Protein AF-A0A2S8PM53-F1 (afdb_monomer)

Foldseek 3Di:
DDDDDPPPPDDDPDDDDDDDDDDDPVVVVVCLVVLNDQKDKDFDPCQVVQLVCLLPPDHHAGEIEMEGRCQHPVVVSVSVSVVVVVVLVVVQVVSLVVVVVVNVPDPDDQDPNSVVCSVGRYHYHYHYPPHPDDPDPVVCDPCVVVPPPVVVVVVVVVVPPPPPDD

Mean predicted aligned error: 13.51 Å

Radius of gyration: 24.27 Å; Cα contacts (8 Å, |Δi|>4): 168; chains: 1; bounding box: 66×35×66 Å

Secondary structure (DSSP, 8-state):
-----------SSS--------SSHHHHHHHHHTT--SEEEE--TTHHHHHHHTTSSS----EEEEEEETTS-HHHHHHHHHHHHHHHHHHHHHHHHHHHHHHTTS-SPPPHHHHHHHHS-SEEEEEEESPPPTT--SS---GGGG--GGGHHHHHHSTTSTTS--

pLDDT: mean 78.89, std 18.72, range [36.69, 96.94]

Sequence (166 aa):
MIKQQTSSTASADGPAIEWVHVNTEKEAMSGLDEQKYYAALVVPADFSQNQGTLLTEKPVQPQLRIYVNQGMSSSASTMAGQVLNQIVDTMNVKIRADLLAAAGKQSGKVTVQQASVLAAPIAKDVKNVHETGTHTANGNAPVSLFQPIWMGSILAGLCSISSSAS

Structure (mmCIF, N/CA/C/O backbone):
data_AF-A0A2S8PM53-F1
#
_entry.id   AF-A0A2S8PM53-F1
#
loop_
_atom_site.group_PDB
_atom_site.id
_atom_site.type_symbol
_atom_site.label_atom_id
_atom_site.label_alt_id
_atom_site.label_comp_id
_atom_site.label_asym_id
_atom_site.label_entity_id
_atom_site.label_seq_id
_atom_site.pdbx_PDB_ins_code
_atom_site.Cartn_x
_atom_site.Cartn_y
_atom_site.Cartn_z
_atom_site.occupancy
_atom_site.B_iso_or_equiv
_atom_site.auth_seq_id
_atom_site.auth_comp_id
_atom_site.auth_asym_id
_atom_site.auth_atom_id
_atom_site.pdbx_PDB_model_num
ATOM 1 N N . MET A 1 1 ? -19.934 16.497 -17.471 1.00 36.91 1 MET A N 1
ATOM 2 C CA . MET A 1 1 ? -18.845 15.636 -17.981 1.00 36.91 1 MET A CA 1
ATOM 3 C C . MET A 1 1 ? -17.544 16.146 -17.379 1.00 36.91 1 MET A C 1
ATOM 5 O O . MET A 1 1 ? -17.054 17.178 -17.815 1.00 36.91 1 MET A O 1
ATOM 9 N N . ILE A 1 2 ? -17.067 15.531 -16.295 1.00 36.69 2 ILE A N 1
ATOM 10 C CA . ILE A 1 2 ? -15.892 16.012 -15.554 1.00 36.69 2 ILE A CA 1
ATOM 11 C C . ILE A 1 2 ? -14.668 15.284 -16.109 1.00 36.69 2 ILE A C 1
ATOM 13 O O . ILE A 1 2 ? -14.561 14.069 -15.981 1.00 36.69 2 ILE A O 1
ATOM 17 N N . LYS A 1 3 ? -13.771 16.032 -16.759 1.00 37.31 3 LYS A N 1
ATOM 18 C CA . LYS A 1 3 ? -12.423 15.570 -17.103 1.00 37.31 3 LYS A CA 1
ATOM 19 C C . LYS A 1 3 ? -11.670 15.353 -15.789 1.00 37.31 3 LYS A C 1
ATOM 21 O O . LYS A 1 3 ? -11.438 16.319 -15.067 1.00 37.31 3 LYS A O 1
ATOM 26 N N . GLN A 1 4 ? -11.334 14.107 -15.460 1.00 40.38 4 GLN A N 1
ATOM 27 C CA . GLN A 1 4 ? -10.465 13.815 -14.324 1.00 40.38 4 GLN A CA 1
ATOM 28 C C . GLN A 1 4 ? -9.078 14.396 -14.606 1.00 40.38 4 GLN A C 1
ATOM 30 O O . GLN A 1 4 ? -8.417 14.037 -15.578 1.00 40.38 4 GLN A O 1
ATOM 35 N N . GLN A 1 5 ? -8.683 15.346 -13.764 1.00 39.00 5 GLN A N 1
ATOM 36 C CA . GLN A 1 5 ? -7.341 15.899 -13.716 1.00 39.00 5 GLN A CA 1
ATOM 37 C C . GLN A 1 5 ? -6.383 14.790 -13.283 1.00 39.00 5 GLN A C 1
ATOM 39 O O . GLN A 1 5 ? -6.467 14.288 -12.166 1.00 39.00 5 GLN A O 1
ATOM 44 N N . THR A 1 6 ? -5.463 14.428 -14.171 1.00 40.16 6 THR A N 1
ATOM 45 C CA . THR A 1 6 ? -4.216 13.749 -13.828 1.00 40.16 6 THR A CA 1
ATOM 46 C C . THR A 1 6 ? -3.496 14.592 -12.779 1.00 40.16 6 THR A C 1
ATOM 48 O O . THR A 1 6 ? -2.973 15.665 -13.086 1.00 40.16 6 THR A O 1
ATOM 51 N N . SER A 1 7 ? -3.523 14.146 -11.526 1.00 40.41 7 SER A N 1
ATOM 52 C CA . SER A 1 7 ? -2.808 14.764 -10.413 1.00 40.41 7 SER A CA 1
ATOM 53 C C . SER A 1 7 ? -1.301 14.610 -10.621 1.00 40.41 7 SER A C 1
ATOM 55 O O . SER A 1 7 ? -0.672 13.675 -10.134 1.00 40.41 7 SER A O 1
ATOM 57 N N . SER A 1 8 ? -0.733 15.550 -11.374 1.00 48.00 8 SER A N 1
ATOM 58 C CA . SER A 1 8 ? 0.687 15.874 -11.366 1.00 48.00 8 SER A CA 1
ATOM 59 C C . SER A 1 8 ? 1.037 16.463 -10.000 1.00 48.00 8 SER A C 1
ATOM 61 O O . SER A 1 8 ? 0.886 17.662 -9.773 1.00 48.00 8 SER A O 1
ATOM 63 N N . THR A 1 9 ? 1.545 15.631 -9.100 1.00 42.28 9 THR A N 1
ATOM 64 C CA . THR A 1 9 ? 2.374 16.093 -7.983 1.00 42.28 9 THR A CA 1
ATOM 65 C C . THR A 1 9 ? 3.646 15.269 -7.948 1.00 42.28 9 THR A C 1
ATOM 67 O O . THR A 1 9 ? 3.754 14.297 -7.210 1.00 42.28 9 THR A O 1
ATOM 70 N N . ALA A 1 10 ? 4.613 15.677 -8.761 1.00 47.03 10 ALA A N 1
ATOM 71 C CA . ALA A 1 10 ? 6.024 15.445 -8.497 1.00 47.03 10 ALA A CA 1
ATOM 72 C C . ALA A 1 10 ? 6.809 16.603 -9.119 1.00 47.03 10 ALA A C 1
ATOM 74 O O . ALA A 1 10 ? 7.080 16.577 -10.314 1.00 47.03 10 ALA A O 1
ATOM 75 N N . SER A 1 11 ? 7.110 17.642 -8.332 1.00 41.00 11 SER A N 1
ATOM 76 C CA . SER A 1 11 ? 8.300 18.491 -8.510 1.00 41.00 11 SER A CA 1
ATOM 77 C C . SER A 1 11 ? 8.439 19.497 -7.366 1.00 41.00 11 SER A C 1
ATOM 79 O O . SER A 1 11 ? 7.764 20.521 -7.338 1.00 41.00 11 SER A O 1
ATOM 81 N N . ALA A 1 12 ? 9.353 19.186 -6.451 1.00 43.09 12 ALA A N 1
ATOM 82 C CA . ALA A 1 12 ? 10.349 20.112 -5.916 1.00 43.09 12 ALA A CA 1
ATOM 83 C C . ALA A 1 12 ? 11.527 19.220 -5.469 1.00 43.09 12 ALA A C 1
ATOM 85 O O . ALA A 1 12 ? 11.440 18.574 -4.431 1.00 43.09 12 ALA A O 1
ATOM 86 N N . ASP A 1 13 ? 12.539 19.072 -6.332 1.00 50.28 13 ASP A N 1
ATOM 87 C CA . ASP A 1 13 ? 13.768 18.264 -6.141 1.00 50.28 13 ASP A CA 1
ATOM 88 C C . ASP A 1 13 ? 13.651 16.721 -6.125 1.00 50.28 13 ASP A C 1
ATOM 90 O O . ASP A 1 13 ? 14.502 16.027 -5.571 1.00 50.28 13 ASP A O 1
ATOM 94 N N . GLY A 1 14 ? 12.637 16.152 -6.786 1.00 54.44 14 GLY A N 1
ATOM 95 C CA . GLY A 1 14 ? 12.515 14.702 -7.000 1.00 54.44 14 GLY A CA 1
ATOM 96 C C . GLY A 1 14 ? 12.721 14.289 -8.466 1.00 54.44 14 GLY A C 1
ATOM 97 O O . GLY A 1 14 ? 12.464 15.094 -9.363 1.00 54.44 14 GLY A O 1
ATOM 98 N N . PRO A 1 15 ? 13.148 13.043 -8.741 1.00 63.16 15 PRO A N 1
ATOM 99 C CA . PRO A 1 15 ? 13.198 12.504 -10.099 1.00 63.16 15 PRO A CA 1
ATOM 100 C C . PRO A 1 15 ? 11.803 12.557 -10.739 1.00 63.16 15 PRO A C 1
ATOM 102 O O . PRO A 1 15 ? 10.798 12.346 -10.061 1.00 63.16 15 PRO A O 1
ATOM 105 N N . ALA A 1 16 ? 11.728 12.862 -12.037 1.00 78.69 16 ALA A N 1
ATOM 106 C CA . ALA A 1 16 ? 10.460 12.913 -12.759 1.00 78.69 16 ALA A CA 1
ATOM 107 C C . ALA A 1 16 ? 9.842 11.504 -12.829 1.00 78.69 16 ALA A C 1
ATOM 109 O O . ALA A 1 16 ? 10.444 10.591 -13.393 1.00 78.69 16 ALA A O 1
ATOM 110 N N . ILE A 1 17 ? 8.656 11.327 -12.239 1.00 85.62 17 ILE A N 1
ATOM 111 C CA . ILE A 1 17 ? 7.924 10.052 -12.227 1.00 85.62 17 ILE A CA 1
ATOM 112 C C .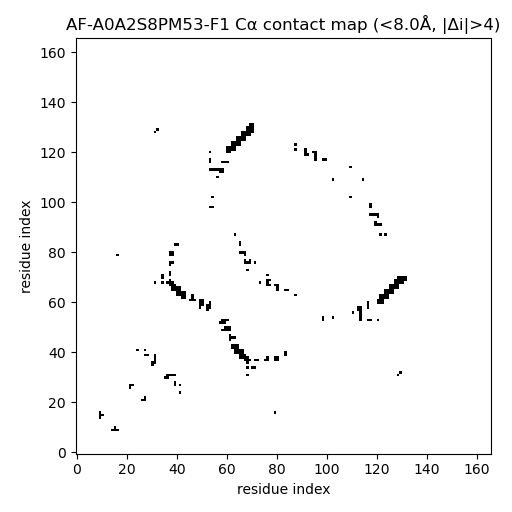 ILE A 1 17 ? 6.742 10.159 -13.178 1.00 85.62 17 ILE A C 1
ATOM 114 O O . ILE A 1 17 ? 5.864 11.006 -12.996 1.00 85.62 17 ILE A O 1
ATOM 118 N N . GLU A 1 18 ? 6.707 9.272 -14.165 1.00 91.31 18 GLU A N 1
ATOM 119 C CA . GLU A 1 18 ? 5.554 9.096 -15.039 1.00 91.31 18 GLU A CA 1
ATOM 120 C C . GLU A 1 18 ? 4.569 8.106 -14.408 1.00 91.31 18 GLU A C 1
ATOM 122 O O . GLU A 1 18 ? 4.925 6.977 -14.069 1.00 91.31 18 GLU A O 1
ATOM 127 N N . TRP A 1 19 ? 3.320 8.540 -14.238 1.00 93.00 19 TRP A N 1
ATOM 128 C CA . TRP A 1 19 ? 2.253 7.724 -13.668 1.00 93.00 19 TRP A CA 1
ATOM 129 C C . TRP A 1 19 ? 1.360 7.176 -14.772 1.00 93.00 19 TRP A C 1
ATOM 131 O O . TRP A 1 19 ? 0.749 7.941 -15.516 1.00 93.00 19 TRP A O 1
ATOM 141 N N . VAL A 1 20 ? 1.226 5.853 -14.822 1.00 93.31 20 VAL A N 1
ATOM 142 C CA . VAL A 1 20 ? 0.321 5.168 -15.747 1.00 93.31 20 VAL A CA 1
ATOM 143 C C . VAL A 1 20 ? -0.806 4.531 -14.950 1.00 93.31 20 VAL A C 1
ATOM 145 O O . VAL A 1 20 ? -0.570 3.756 -14.024 1.00 93.31 20 VAL A O 1
ATOM 148 N N . HIS A 1 21 ? -2.044 4.877 -15.298 1.00 93.94 21 HIS A N 1
ATOM 149 C CA . HIS A 1 21 ? -3.216 4.242 -14.714 1.00 93.94 21 HIS A CA 1
ATOM 150 C C . HIS A 1 21 ? -3.559 2.967 -15.485 1.00 93.94 21 HIS A C 1
ATOM 152 O O . HIS A 1 21 ? -3.663 2.990 -16.709 1.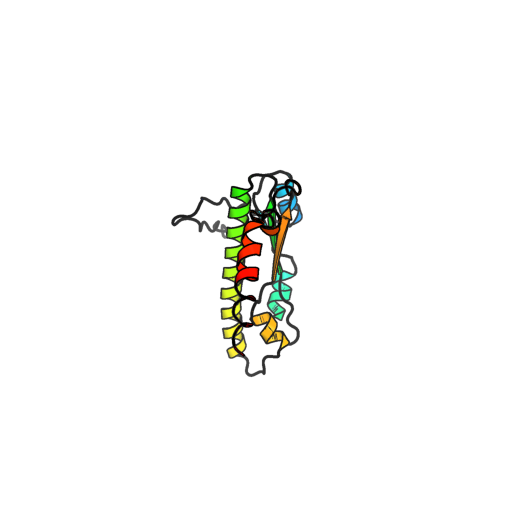00 93.94 21 HIS A O 1
ATOM 158 N N . VAL A 1 22 ? -3.763 1.880 -14.749 1.00 92.75 22 VAL A N 1
ATOM 159 C CA . VAL A 1 22 ? -4.168 0.568 -15.263 1.00 92.75 22 VAL A CA 1
ATOM 160 C C . VAL A 1 22 ? -5.370 0.081 -14.466 1.00 92.75 22 VAL A C 1
ATOM 162 O O . VAL A 1 22 ? -5.490 0.369 -13.274 1.00 92.75 22 VAL A O 1
ATOM 165 N N . ASN A 1 23 ? -6.279 -0.643 -15.117 1.00 90.81 23 ASN A N 1
ATOM 166 C CA . ASN A 1 23 ? -7.589 -0.937 -14.528 1.00 90.81 23 ASN A CA 1
ATOM 167 C C . ASN A 1 23 ? -7.576 -2.181 -13.638 1.00 90.81 23 ASN A C 1
ATOM 169 O O . ASN A 1 23 ? -8.465 -2.363 -12.807 1.00 90.81 23 ASN A O 1
ATOM 173 N N . THR A 1 24 ? -6.607 -3.078 -13.838 1.00 93.00 24 THR A N 1
ATOM 174 C CA . THR A 1 24 ? -6.573 -4.376 -13.158 1.00 93.00 24 THR A CA 1
ATOM 175 C C . THR A 1 24 ? -5.173 -4.732 -12.687 1.00 93.00 24 THR A C 1
ATOM 177 O O . THR A 1 24 ? -4.179 -4.368 -13.314 1.00 93.00 24 THR A O 1
ATOM 180 N N . GLU A 1 25 ? -5.095 -5.524 -11.615 1.00 92.94 25 GLU A N 1
ATOM 181 C CA . GLU A 1 25 ? -3.830 -6.110 -11.156 1.00 92.94 25 GLU A CA 1
ATOM 182 C C . GLU A 1 25 ? -3.165 -6.925 -12.272 1.00 92.94 25 GLU A C 1
ATOM 184 O O . GLU A 1 25 ? -1.965 -6.819 -12.473 1.00 92.94 25 GLU A O 1
ATOM 189 N N . LYS A 1 26 ? -3.943 -7.664 -13.073 1.00 93.94 26 LYS A N 1
ATOM 190 C CA . LYS A 1 26 ? -3.413 -8.445 -14.198 1.00 93.94 26 LYS A CA 1
ATOM 191 C C . LYS A 1 26 ? -2.722 -7.571 -15.251 1.00 93.94 26 LYS A C 1
ATOM 193 O O . LYS A 1 26 ? -1.665 -7.944 -15.744 1.00 93.94 26 LYS A O 1
ATOM 198 N N . GLU A 1 27 ? -3.313 -6.432 -15.597 1.00 93.81 27 GLU A N 1
ATOM 199 C CA . GLU A 1 27 ? -2.728 -5.476 -16.544 1.00 93.81 27 GLU A CA 1
ATOM 200 C C . GLU A 1 27 ? -1.457 -4.834 -15.972 1.00 93.81 27 GLU A C 1
ATOM 202 O O . GLU A 1 27 ? -0.450 -4.740 -16.671 1.00 93.81 27 GLU A O 1
ATOM 207 N N . ALA A 1 28 ? -1.472 -4.479 -14.682 1.00 94.56 28 ALA A N 1
ATOM 208 C CA . ALA A 1 28 ? -0.288 -3.992 -13.981 1.00 94.56 28 ALA A CA 1
ATOM 209 C C . ALA A 1 28 ? 0.855 -5.019 -14.026 1.00 94.56 28 ALA A C 1
ATOM 211 O O . ALA A 1 28 ? 1.978 -4.669 -14.379 1.00 94.56 28 ALA A O 1
ATOM 212 N N . MET A 1 29 ? 0.553 -6.288 -13.727 1.00 94.44 29 MET A N 1
ATOM 213 C CA . MET A 1 29 ? 1.518 -7.388 -13.772 1.00 94.44 29 MET A CA 1
ATOM 214 C C . MET A 1 29 ? 2.062 -7.607 -15.184 1.00 94.44 29 MET A C 1
ATOM 216 O O . MET A 1 29 ? 3.272 -7.622 -15.353 1.00 94.44 29 MET A O 1
ATOM 220 N N . SER A 1 30 ? 1.200 -7.645 -16.205 1.00 94.00 30 SER A N 1
ATOM 221 C CA . SER A 1 30 ? 1.634 -7.760 -17.606 1.00 94.00 30 SER A CA 1
ATOM 222 C C . SER A 1 30 ? 2.582 -6.627 -18.005 1.00 94.00 30 SER A C 1
ATOM 224 O O . SER A 1 30 ? 3.562 -6.854 -18.703 1.00 94.00 30 SER A O 1
ATOM 226 N N . GLY A 1 31 ? 2.333 -5.397 -17.546 1.00 93.38 31 GLY A N 1
ATOM 227 C CA . GLY A 1 31 ? 3.237 -4.276 -17.803 1.00 93.38 31 GLY A CA 1
ATOM 228 C C . GLY A 1 31 ? 4.569 -4.363 -17.050 1.00 93.38 31 GLY A C 1
ATOM 229 O O . GLY A 1 31 ? 5.580 -3.873 -17.552 1.00 93.38 31 GLY A O 1
ATOM 230 N N . LEU A 1 32 ? 4.611 -5.002 -15.877 1.00 93.25 32 LEU A N 1
ATOM 231 C CA . LEU A 1 32 ? 5.869 -5.326 -15.194 1.00 93.25 32 LEU A CA 1
ATOM 232 C C . LEU A 1 32 ? 6.626 -6.430 -15.954 1.00 93.25 32 LEU A C 1
ATOM 234 O O . LEU A 1 32 ? 7.828 -6.293 -16.178 1.00 93.25 32 LEU A O 1
ATOM 238 N N . ASP A 1 33 ? 5.929 -7.476 -16.399 1.00 93.00 33 ASP A N 1
ATOM 239 C CA . ASP A 1 33 ? 6.493 -8.586 -17.183 1.00 93.00 33 ASP A CA 1
ATOM 240 C C . ASP A 1 33 ? 7.083 -8.091 -18.517 1.00 93.00 33 ASP A C 1
ATOM 242 O O . ASP A 1 33 ? 8.179 -8.478 -18.913 1.00 93.00 33 ASP A O 1
ATOM 246 N N . GLU A 1 34 ? 6.392 -7.163 -19.182 1.00 93.19 34 GLU A N 1
ATOM 247 C CA . GLU A 1 34 ? 6.817 -6.534 -20.438 1.00 93.19 34 GLU A CA 1
ATOM 248 C C . GLU A 1 34 ? 7.826 -5.389 -20.245 1.00 93.19 34 GLU A C 1
ATOM 250 O O . GLU A 1 34 ? 8.124 -4.670 -21.200 1.00 93.19 34 GLU A O 1
ATOM 255 N N . GLN A 1 35 ? 8.341 -5.186 -19.025 1.00 91.31 35 GLN A N 1
ATOM 256 C CA . GLN A 1 35 ? 9.315 -4.135 -18.710 1.00 91.31 35 GLN A CA 1
ATOM 257 C C . GLN A 1 35 ? 8.839 -2.721 -19.107 1.00 91.31 35 GLN A C 1
ATOM 259 O O . GLN A 1 35 ? 9.624 -1.870 -19.523 1.00 91.31 35 GLN A O 1
ATOM 264 N N . LYS A 1 36 ? 7.537 -2.451 -18.978 1.00 92.38 36 LYS A N 1
ATOM 265 C CA . LYS A 1 36 ? 6.944 -1.121 -19.190 1.00 92.38 36 LYS A CA 1
ATOM 266 C C . LYS A 1 36 ? 6.946 -0.283 -17.916 1.00 92.38 36 LYS A C 1
ATOM 268 O O . LYS A 1 36 ? 6.992 0.942 -17.996 1.00 92.38 36 LYS A O 1
ATOM 273 N N . TYR A 1 37 ? 6.893 -0.930 -16.750 1.00 94.06 37 TYR A N 1
ATOM 274 C CA . TYR A 1 37 ? 6.783 -0.267 -15.451 1.00 94.06 37 TYR A CA 1
ATOM 275 C C . TYR A 1 37 ? 7.901 -0.693 -14.498 1.00 94.06 37 TYR A C 1
ATOM 277 O O . TYR A 1 37 ? 8.217 -1.877 -14.369 1.00 94.06 37 TYR A O 1
ATOM 285 N N . TYR A 1 38 ? 8.453 0.280 -13.772 1.00 94.50 38 TYR A N 1
ATOM 286 C CA . TYR A 1 38 ? 9.453 0.045 -12.725 1.00 94.50 38 TYR A CA 1
ATOM 287 C C . TYR A 1 38 ? 8.840 -0.473 -11.420 1.00 94.50 38 TYR A C 1
ATOM 289 O O . TYR A 1 38 ? 9.473 -1.227 -10.680 1.00 94.50 38 TYR A O 1
ATOM 297 N N . ALA A 1 39 ? 7.610 -0.060 -11.124 1.00 95.38 39 ALA A N 1
ATOM 298 C CA . ALA A 1 39 ? 6.848 -0.530 -9.982 1.00 95.38 39 ALA A CA 1
ATOM 299 C C . ALA A 1 39 ? 5.345 -0.326 -10.220 1.00 95.38 39 ALA A C 1
ATOM 301 O O . ALA A 1 39 ? 4.952 0.506 -11.038 1.00 95.38 39 ALA A O 1
ATOM 302 N N . ALA A 1 40 ? 4.511 -1.056 -9.486 1.00 96.88 40 ALA A N 1
ATOM 303 C CA . ALA A 1 40 ? 3.062 -0.904 -9.507 1.00 96.88 40 ALA A CA 1
ATOM 304 C C . ALA A 1 40 ? 2.504 -0.876 -8.082 1.00 96.88 40 ALA A C 1
ATOM 306 O O . ALA A 1 40 ? 2.901 -1.678 -7.238 1.00 96.88 40 ALA A O 1
ATOM 307 N N . LEU A 1 41 ? 1.555 0.025 -7.828 1.00 96.94 41 LEU A N 1
ATOM 308 C CA . LEU A 1 41 ? 0.739 0.029 -6.616 1.00 96.94 41 LEU A CA 1
ATOM 309 C C . LEU A 1 41 ? -0.649 -0.494 -6.973 1.00 96.94 41 LEU A C 1
ATOM 311 O O . LEU A 1 41 ? -1.346 0.095 -7.796 1.00 96.94 41 LEU A O 1
ATOM 315 N N . VAL A 1 42 ? -1.049 -1.589 -6.339 1.00 96.44 42 VAL A N 1
ATOM 316 C CA . VAL A 1 42 ? -2.342 -2.233 -6.556 1.00 96.44 42 VAL A CA 1
ATOM 317 C C . VAL A 1 42 ? -3.213 -2.037 -5.326 1.00 96.44 42 VAL A C 1
ATOM 319 O O . VAL A 1 42 ? -2.803 -2.323 -4.197 1.00 96.44 42 VAL A O 1
ATOM 322 N N . VAL A 1 43 ? -4.435 -1.569 -5.576 1.00 95.06 43 VAL A N 1
ATOM 323 C CA . VAL A 1 43 ? -5.511 -1.464 -4.590 1.00 95.06 43 VAL A CA 1
ATOM 324 C C . VAL A 1 43 ? -6.441 -2.668 -4.784 1.00 95.06 43 VAL A C 1
ATOM 326 O O . VAL A 1 43 ? -7.137 -2.729 -5.800 1.00 95.06 43 VAL A O 1
ATOM 329 N N . PRO A 1 44 ? -6.450 -3.646 -3.863 1.00 94.50 44 PRO A N 1
ATOM 330 C CA . PRO A 1 44 ? -7.350 -4.793 -3.929 1.00 94.50 44 PRO A CA 1
ATOM 331 C C . PRO A 1 44 ? -8.829 -4.385 -3.894 1.00 94.50 44 PRO A C 1
ATOM 333 O O . PRO A 1 44 ? -9.195 -3.375 -3.292 1.00 94.50 44 PRO A O 1
ATOM 336 N N . ALA A 1 45 ? -9.699 -5.193 -4.503 1.00 93.56 45 ALA A N 1
ATOM 337 C CA . ALA A 1 45 ? -11.133 -4.897 -4.597 1.00 93.56 45 ALA A CA 1
ATOM 338 C C . ALA A 1 45 ? -11.840 -4.818 -3.228 1.00 93.56 45 ALA A C 1
ATOM 340 O O . ALA A 1 45 ? -12.830 -4.105 -3.078 1.00 93.56 45 ALA A O 1
ATOM 341 N N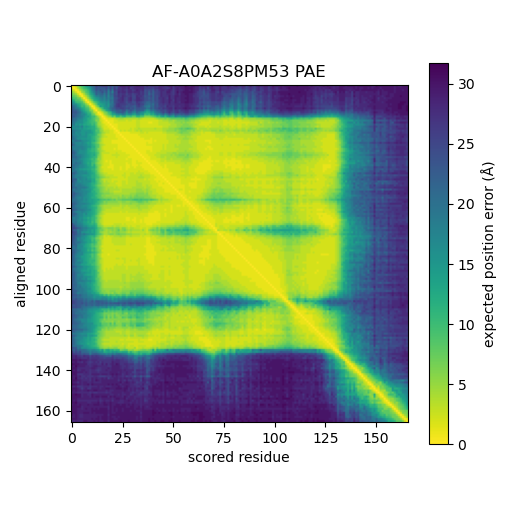 . ASP A 1 46 ? -11.322 -5.523 -2.223 1.00 94.12 46 ASP A N 1
ATOM 342 C CA . ASP A 1 46 ? -11.828 -5.539 -0.851 1.00 94.12 46 ASP A CA 1
ATOM 343 C C . ASP A 1 46 ? -11.295 -4.379 0.008 1.00 94.12 46 ASP A C 1
ATOM 345 O O . ASP A 1 46 ? -11.733 -4.209 1.145 1.00 94.12 46 ASP A O 1
ATOM 349 N N . PHE A 1 47 ? -10.399 -3.533 -0.520 1.00 94.69 47 PHE A N 1
ATOM 350 C CA . PHE A 1 47 ? -9.776 -2.439 0.231 1.00 94.69 47 PHE A CA 1
ATOM 351 C C . PHE A 1 47 ? -10.810 -1.516 0.890 1.00 94.69 47 PHE A C 1
ATOM 353 O O . PHE A 1 47 ? -10.755 -1.283 2.097 1.00 94.69 47 PHE A O 1
ATOM 360 N N . SER A 1 48 ? -11.784 -1.017 0.121 1.00 93.19 48 SER A N 1
ATOM 361 C CA . SER A 1 48 ? -12.816 -0.108 0.639 1.00 93.19 48 SER A CA 1
ATOM 362 C C . SER A 1 48 ? -13.762 -0.797 1.620 1.00 93.19 48 SER A C 1
ATOM 364 O O . SER A 1 48 ? -14.182 -0.184 2.601 1.00 93.19 48 SER A O 1
ATOM 366 N N . GLN A 1 49 ? -14.072 -2.075 1.385 1.00 94.75 49 GLN A N 1
ATOM 367 C CA . GLN A 1 49 ? -14.885 -2.864 2.304 1.00 94.75 49 GLN A CA 1
ATOM 368 C C . GLN A 1 49 ? -14.174 -3.001 3.654 1.00 94.75 49 GLN A C 1
ATOM 370 O O . GLN A 1 49 ? -14.757 -2.666 4.683 1.00 94.75 49 GLN A O 1
ATOM 375 N N . ASN A 1 50 ? -12.904 -3.410 3.648 1.00 94.75 50 ASN A N 1
ATOM 376 C CA . ASN A 1 50 ? -12.094 -3.575 4.854 1.00 94.75 50 ASN A CA 1
ATOM 377 C C . ASN A 1 50 ? -11.890 -2.234 5.572 1.00 94.75 50 ASN A C 1
ATOM 379 O O . ASN A 1 50 ? -12.087 -2.154 6.783 1.00 94.75 50 ASN A O 1
ATOM 383 N N . GLN A 1 51 ? -11.624 -1.148 4.837 1.00 92.38 51 GLN A N 1
ATOM 384 C CA . GLN A 1 51 ? -11.527 0.201 5.403 1.00 92.38 51 GLN A CA 1
ATOM 385 C C . GLN A 1 51 ? -12.802 0.611 6.163 1.00 92.38 51 GLN A C 1
ATOM 387 O O . GLN A 1 51 ? -12.716 1.187 7.247 1.00 92.38 51 GLN A O 1
ATOM 392 N N . GLY A 1 52 ? -13.984 0.276 5.638 1.00 91.00 52 GLY A N 1
ATOM 393 C CA . GLY A 1 52 ? -15.263 0.548 6.300 1.00 91.00 52 GLY A CA 1
ATOM 394 C C . GLY A 1 52 ? -15.451 -0.195 7.628 1.00 91.00 52 GLY A C 1
ATOM 395 O O . GLY A 1 52 ? -16.219 0.249 8.479 1.00 91.00 52 GLY A O 1
ATOM 396 N N . THR A 1 53 ? -14.725 -1.296 7.847 1.00 91.50 53 THR A N 1
ATOM 397 C CA . THR A 1 53 ? -14.809 -2.077 9.091 1.00 91.50 53 THR A CA 1
ATOM 398 C C . THR A 1 53 ? -13.940 -1.530 10.224 1.00 91.50 53 THR A C 1
ATOM 400 O O . THR A 1 53 ? -14.121 -1.942 11.369 1.00 91.50 53 THR A O 1
ATOM 403 N N . LEU A 1 54 ? -13.025 -0.591 9.952 1.00 90.12 54 LEU A N 1
ATOM 404 C CA . LEU A 1 54 ? -11.975 -0.170 10.893 1.00 90.12 54 LEU A CA 1
ATOM 405 C C . LEU A 1 54 ? -12.492 0.413 12.219 1.00 90.12 54 LEU A C 1
ATOM 407 O O . LEU A 1 54 ? -11.811 0.311 13.236 1.00 90.12 54 LEU A O 1
ATOM 411 N N . LEU A 1 55 ? -13.696 0.992 12.223 1.00 87.38 55 LEU A N 1
ATOM 412 C CA . LEU A 1 55 ? -14.349 1.544 13.421 1.00 87.38 55 LEU A CA 1
ATOM 413 C C . LEU A 1 55 ? -15.448 0.631 13.994 1.00 87.38 55 LEU A C 1
ATOM 415 O O . LEU A 1 55 ? -16.139 1.001 14.943 1.00 87.38 55 LEU A O 1
ATOM 419 N N . THR A 1 56 ? -15.623 -0.563 13.426 1.00 87.31 56 THR A N 1
ATOM 420 C CA . THR A 1 56 ? -16.589 -1.570 13.890 1.00 87.31 56 THR A CA 1
ATOM 421 C C . THR A 1 56 ? -15.953 -2.500 14.921 1.00 87.31 56 THR A C 1
ATOM 423 O O . THR A 1 56 ? -14.735 -2.510 15.083 1.00 87.31 56 THR A O 1
ATOM 426 N N . GLU A 1 57 ? -16.758 -3.310 15.613 1.00 84.00 57 GLU A N 1
ATOM 427 C CA . GLU A 1 57 ? -16.272 -4.267 16.623 1.00 84.00 57 GLU A CA 1
ATOM 428 C C . GLU A 1 57 ? -15.287 -5.310 16.069 1.00 84.00 57 GLU A C 1
ATOM 430 O O . GLU A 1 57 ? -14.486 -5.863 16.821 1.00 84.00 57 GLU A O 1
ATOM 435 N N . LYS A 1 58 ? -15.338 -5.584 14.759 1.00 87.81 58 LYS A N 1
ATOM 436 C CA . LYS A 1 58 ? -14.491 -6.567 14.072 1.00 87.81 58 LYS A CA 1
ATOM 437 C C . LYS A 1 58 ? -13.723 -5.885 12.936 1.00 87.81 58 LYS A C 1
ATOM 439 O O . LYS A 1 58 ? -14.099 -6.040 11.775 1.00 87.81 58 LYS A O 1
ATOM 444 N N . PRO A 1 59 ? -12.675 -5.109 13.255 1.00 90.25 59 PRO A N 1
ATOM 445 C CA . PRO A 1 59 ? -11.901 -4.407 12.246 1.00 90.25 59 PRO A CA 1
ATOM 446 C C . PRO A 1 59 ? -11.093 -5.392 11.397 1.00 90.25 59 PRO A C 1
ATOM 448 O O . PRO A 1 59 ? -10.413 -6.274 11.921 1.00 90.25 59 PRO A O 1
ATOM 451 N N . VAL A 1 60 ? -11.138 -5.202 10.082 1.00 92.75 60 VAL A N 1
ATOM 452 C CA . VAL A 1 60 ? -10.296 -5.885 9.099 1.00 92.75 60 VAL A CA 1
ATOM 453 C C . VAL A 1 60 ? -9.336 -4.858 8.516 1.00 92.75 60 VAL A C 1
ATOM 455 O O . VAL A 1 60 ? -9.756 -3.831 7.990 1.00 92.75 60 VAL A O 1
ATOM 458 N N . GLN A 1 61 ? -8.037 -5.125 8.624 1.00 92.69 61 GLN A N 1
ATOM 459 C CA . GLN A 1 61 ? -6.999 -4.232 8.119 1.00 92.69 61 GLN A CA 1
ATOM 460 C C . GLN A 1 61 ? -6.955 -4.297 6.577 1.00 92.69 61 GLN A C 1
ATOM 462 O O . GLN A 1 61 ? -6.635 -5.358 6.037 1.00 92.69 61 GLN A O 1
ATOM 467 N N . PRO A 1 62 ? -7.269 -3.214 5.838 1.00 94.88 62 PRO A N 1
ATOM 468 C CA . PRO A 1 62 ? -7.094 -3.176 4.389 1.00 94.88 62 PRO A CA 1
ATOM 469 C C . PRO A 1 62 ? -5.616 -3.314 3.997 1.00 94.88 62 PRO A C 1
ATOM 471 O O . PRO A 1 62 ? -4.729 -2.853 4.715 1.00 94.88 62 PRO A O 1
ATOM 474 N N . GLN A 1 63 ? -5.350 -3.909 2.833 1.00 94.12 63 GLN A N 1
ATOM 475 C CA . GLN A 1 63 ? -3.998 -4.147 2.325 1.00 94.12 63 GLN A CA 1
ATOM 476 C C . GLN A 1 63 ? -3.766 -3.407 1.008 1.00 94.12 63 GLN A C 1
ATOM 478 O O . GLN A 1 63 ? -4.631 -3.402 0.140 1.00 94.12 63 GLN A O 1
ATOM 483 N N . LEU A 1 64 ? -2.577 -2.835 0.835 1.00 95.12 64 LEU A N 1
ATOM 484 C CA . LEU A 1 64 ? -2.063 -2.370 -0.452 1.00 95.12 64 LEU A CA 1
ATOM 485 C C . LEU A 1 64 ? -0.886 -3.238 -0.879 1.00 95.12 64 LEU A C 1
ATOM 487 O O . LEU A 1 64 ? -0.076 -3.640 -0.039 1.00 95.12 64 LEU A O 1
ATOM 491 N N . ARG A 1 65 ? -0.780 -3.503 -2.183 1.00 95.69 65 ARG A N 1
ATOM 492 C CA . ARG A 1 65 ? 0.330 -4.278 -2.746 1.00 95.69 65 ARG A CA 1
ATOM 493 C C . ARG A 1 65 ? 1.227 -3.382 -3.579 1.00 95.69 65 ARG A C 1
ATOM 495 O O . ARG A 1 65 ? 0.740 -2.640 -4.427 1.00 95.69 65 ARG A O 1
ATOM 502 N N . ILE A 1 66 ? 2.526 -3.462 -3.339 1.00 95.94 66 ILE A N 1
ATOM 503 C CA . ILE A 1 66 ? 3.558 -2.785 -4.115 1.00 95.94 66 ILE A CA 1
ATOM 504 C C . ILE A 1 66 ? 4.371 -3.861 -4.818 1.00 95.94 66 ILE A C 1
ATOM 506 O O . ILE A 1 66 ? 4.984 -4.697 -4.162 1.00 95.94 66 ILE A O 1
ATOM 510 N N . TYR A 1 67 ? 4.408 -3.817 -6.140 1.00 95.44 67 TYR A N 1
ATOM 511 C CA . TYR A 1 67 ? 5.259 -4.675 -6.951 1.00 95.44 67 TYR A CA 1
ATOM 512 C C . TYR A 1 67 ? 6.439 -3.865 -7.476 1.00 95.44 67 TYR A C 1
ATOM 514 O O . TYR A 1 67 ? 6.232 -2.771 -7.993 1.00 95.44 67 TYR A O 1
ATOM 522 N N . VAL A 1 68 ? 7.663 -4.377 -7.350 1.00 94.81 68 VAL A N 1
ATOM 523 C CA . VAL A 1 68 ? 8.890 -3.699 -7.801 1.00 94.81 68 VAL A CA 1
ATOM 524 C C . VAL A 1 68 ? 9.612 -4.562 -8.828 1.00 94.81 68 VAL A C 1
ATOM 526 O O . VAL A 1 68 ? 9.966 -5.701 -8.531 1.00 94.81 68 VAL A O 1
ATOM 529 N N . ASN A 1 69 ? 9.846 -4.020 -10.023 1.00 93.62 69 ASN A N 1
ATOM 530 C CA . ASN A 1 69 ? 10.414 -4.757 -11.147 1.00 93.62 69 ASN A CA 1
ATOM 531 C C . ASN A 1 69 ? 11.944 -4.750 -11.146 1.00 93.62 69 ASN A C 1
ATOM 533 O O . ASN A 1 69 ? 12.579 -3.919 -11.789 1.00 93.62 69 ASN A O 1
ATOM 537 N N . GLN A 1 70 ? 12.563 -5.707 -10.463 1.00 87.81 70 GLN A N 1
ATOM 538 C CA . GLN A 1 70 ? 14.024 -5.774 -10.361 1.00 87.81 70 GLN A CA 1
ATOM 539 C C . GLN A 1 70 ? 14.719 -6.144 -11.687 1.00 87.81 70 GLN A C 1
ATOM 541 O O . GLN A 1 70 ? 15.938 -6.003 -11.792 1.00 87.81 70 GLN A O 1
ATOM 546 N N . GLY A 1 71 ? 13.960 -6.569 -12.704 1.00 84.31 71 GLY A N 1
ATOM 547 C CA . GLY A 1 71 ? 14.469 -6.978 -14.013 1.00 84.31 71 GLY A CA 1
ATOM 548 C C . GLY A 1 71 ? 14.674 -5.839 -15.018 1.00 84.31 71 GLY A C 1
ATOM 549 O O . GLY A 1 71 ? 15.226 -6.087 -16.085 1.00 84.31 71 GLY A O 1
ATOM 550 N N . MET A 1 72 ? 14.232 -4.607 -14.729 1.00 84.75 72 MET A N 1
ATOM 551 C CA . MET A 1 72 ? 14.441 -3.444 -15.611 1.00 84.75 72 MET A CA 1
ATOM 552 C C . MET A 1 72 ? 15.754 -2.716 -15.306 1.00 84.75 72 MET A C 1
ATOM 554 O O . MET A 1 72 ? 16.782 -2.942 -15.933 1.00 84.75 72 MET A O 1
ATOM 558 N N . SER A 1 73 ? 15.715 -1.811 -14.330 1.00 88.75 73 SER A N 1
ATOM 559 C CA . SER A 1 73 ? 16.865 -1.061 -13.834 1.00 88.75 73 SER A CA 1
ATOM 560 C C . SER A 1 73 ? 16.782 -1.065 -12.321 1.00 88.75 73 SER A C 1
ATOM 562 O O . SER A 1 73 ? 15.815 -0.548 -11.759 1.00 88.75 73 SER A O 1
ATOM 564 N N . SER A 1 74 ? 17.766 -1.661 -11.652 1.00 85.19 74 SER A N 1
ATOM 565 C CA . SER A 1 74 ? 17.753 -1.838 -10.195 1.00 85.19 74 SER A CA 1
ATOM 566 C C . SER A 1 74 ? 17.632 -0.503 -9.453 1.00 85.19 74 SER A C 1
ATOM 568 O O . SER A 1 74 ? 16.833 -0.383 -8.523 1.00 85.19 74 SER A O 1
ATOM 570 N N . SER A 1 75 ? 18.345 0.536 -9.903 1.00 87.88 75 SER A N 1
ATOM 571 C CA . SER A 1 75 ? 18.283 1.877 -9.308 1.00 87.88 75 SER A CA 1
ATOM 572 C C . SER A 1 75 ? 16.918 2.541 -9.498 1.00 87.88 75 SER A C 1
ATOM 574 O O . SER A 1 75 ? 16.338 3.025 -8.528 1.00 87.88 75 SER A O 1
ATOM 576 N N . ALA A 1 76 ? 16.377 2.532 -10.722 1.00 89.50 76 ALA A N 1
ATOM 577 C CA . ALA A 1 76 ? 15.082 3.154 -11.010 1.00 89.50 76 ALA A CA 1
ATOM 578 C C . ALA A 1 76 ? 13.923 2.409 -10.328 1.00 89.50 76 ALA A C 1
ATOM 580 O O . ALA A 1 76 ? 13.010 3.033 -9.794 1.00 89.50 76 ALA A O 1
ATOM 581 N N . SER A 1 77 ? 13.992 1.079 -10.268 1.00 91.25 77 SER A N 1
ATOM 582 C CA . SER A 1 77 ? 12.967 0.238 -9.635 1.00 91.25 77 SER A CA 1
ATOM 583 C C . SER A 1 77 ? 12.983 0.379 -8.120 1.00 91.25 77 SER A C 1
ATOM 585 O O . SER A 1 77 ? 11.929 0.524 -7.506 1.00 91.25 77 SER A O 1
ATOM 587 N N . THR A 1 78 ? 14.171 0.440 -7.510 1.00 90.50 78 THR A N 1
ATOM 588 C CA . THR A 1 78 ? 14.308 0.730 -6.074 1.00 90.50 78 THR A CA 1
ATOM 589 C C . THR A 1 78 ? 13.729 2.102 -5.737 1.00 90.50 78 THR A C 1
ATOM 591 O O . THR A 1 78 ? 12.950 2.224 -4.795 1.00 90.50 78 THR A O 1
ATOM 594 N N . MET A 1 79 ? 14.049 3.121 -6.535 1.00 92.06 79 MET A N 1
ATOM 595 C CA . MET A 1 79 ? 13.520 4.474 -6.369 1.00 92.06 79 MET A CA 1
ATOM 596 C C . MET A 1 79 ? 11.993 4.522 -6.520 1.00 92.06 79 MET A C 1
ATOM 598 O O . MET A 1 79 ? 11.310 5.075 -5.660 1.00 92.06 79 MET A O 1
ATOM 602 N N . ALA A 1 80 ? 11.436 3.892 -7.558 1.00 92.69 80 ALA A N 1
ATOM 603 C CA . ALA A 1 80 ? 9.990 3.798 -7.749 1.00 92.69 80 ALA A CA 1
ATOM 604 C C . ALA A 1 80 ? 9.314 3.077 -6.569 1.00 92.69 80 ALA A C 1
ATOM 606 O O . ALA A 1 80 ? 8.332 3.571 -6.016 1.00 92.69 80 ALA A O 1
ATOM 607 N N . GLY A 1 81 ? 9.885 1.959 -6.111 1.00 93.75 81 GLY A N 1
ATOM 608 C CA . GLY A 1 81 ? 9.413 1.233 -4.935 1.00 93.75 81 GLY A CA 1
ATOM 609 C C . GLY A 1 81 ? 9.442 2.078 -3.658 1.00 93.75 81 GLY A C 1
ATOM 610 O O . GLY A 1 81 ? 8.490 2.040 -2.879 1.00 93.75 81 GLY A O 1
ATOM 611 N N . GLN A 1 82 ? 10.490 2.877 -3.441 1.00 93.69 82 GLN A N 1
ATOM 612 C CA . GLN A 1 82 ? 10.585 3.798 -2.302 1.00 93.69 82 GLN A CA 1
ATOM 613 C C . GLN A 1 82 ? 9.502 4.878 -2.348 1.00 93.69 82 GLN A C 1
ATOM 615 O O . GLN A 1 82 ? 8.868 5.144 -1.329 1.00 93.69 82 GLN A O 1
ATOM 620 N N . VAL A 1 83 ? 9.239 5.452 -3.523 1.00 95.00 83 VAL A N 1
ATOM 621 C CA . VAL A 1 83 ? 8.177 6.452 -3.691 1.00 95.00 83 VAL A CA 1
ATOM 622 C C . VAL A 1 83 ? 6.809 5.853 -3.372 1.00 95.00 83 VAL A C 1
ATOM 624 O O . VAL A 1 83 ? 6.048 6.449 -2.611 1.00 95.00 83 VAL A O 1
ATOM 627 N N . LEU A 1 84 ? 6.500 4.654 -3.882 1.00 95.44 84 LEU A N 1
ATOM 628 C CA . LEU A 1 84 ? 5.233 3.982 -3.571 1.00 95.44 84 LEU A CA 1
ATOM 629 C C . LEU A 1 84 ? 5.118 3.639 -2.082 1.00 95.44 84 LEU A C 1
ATOM 631 O O . LEU A 1 84 ? 4.057 3.842 -1.493 1.00 95.44 84 LEU A O 1
ATOM 635 N N . ASN A 1 85 ? 6.204 3.187 -1.452 1.00 93.69 85 ASN A N 1
ATOM 636 C CA . ASN A 1 85 ? 6.232 2.958 -0.007 1.00 93.69 85 ASN A CA 1
ATOM 637 C C . ASN A 1 85 ? 5.942 4.247 0.771 1.00 93.69 85 ASN A C 1
ATOM 639 O O . ASN A 1 85 ? 5.085 4.238 1.651 1.00 93.69 85 ASN A O 1
ATOM 643 N N . GLN A 1 86 ? 6.580 5.363 0.408 1.00 94.38 86 GLN A N 1
ATOM 644 C CA . GLN A 1 86 ? 6.346 6.656 1.051 1.00 94.38 86 GLN A CA 1
ATOM 645 C C . GLN A 1 86 ? 4.897 7.131 0.878 1.00 94.38 86 GLN A C 1
ATOM 647 O O . GLN A 1 86 ? 4.315 7.694 1.808 1.00 94.38 86 GLN A O 1
ATOM 652 N N . ILE A 1 87 ? 4.289 6.892 -0.288 1.00 94.62 87 ILE A N 1
ATOM 653 C CA . ILE A 1 87 ? 2.869 7.182 -0.528 1.00 94.62 87 ILE A CA 1
ATOM 654 C C . ILE A 1 87 ? 1.991 6.361 0.424 1.00 94.62 87 ILE A C 1
ATOM 656 O O . ILE A 1 87 ? 1.123 6.930 1.088 1.00 94.62 87 ILE A O 1
ATOM 660 N N . VAL A 1 88 ? 2.239 5.054 0.554 1.00 94.06 88 VAL A N 1
ATOM 661 C CA . VAL A 1 88 ? 1.488 4.182 1.474 1.00 94.06 88 VAL A CA 1
ATOM 662 C C . VAL A 1 88 ? 1.683 4.587 2.933 1.00 94.06 88 VAL A C 1
ATOM 664 O O . VAL A 1 88 ? 0.707 4.658 3.678 1.00 94.06 88 VAL A O 1
ATOM 667 N N . ASP A 1 89 ? 2.905 4.922 3.340 1.00 93.69 89 ASP A N 1
ATOM 668 C CA . ASP A 1 89 ? 3.199 5.371 4.702 1.00 93.69 89 ASP A CA 1
ATOM 669 C C . ASP A 1 89 ? 2.510 6.716 5.008 1.00 93.69 89 ASP A C 1
ATOM 671 O O . ASP A 1 89 ? 1.899 6.881 6.066 1.00 93.69 89 ASP A O 1
ATOM 675 N N . THR A 1 90 ? 2.492 7.645 4.047 1.00 93.69 90 THR A N 1
ATOM 676 C CA . THR A 1 90 ? 1.767 8.924 4.167 1.00 93.69 90 THR A CA 1
ATOM 677 C C . THR A 1 90 ? 0.254 8.707 4.278 1.00 93.69 90 THR A C 1
ATOM 679 O O . THR A 1 90 ? -0.403 9.325 5.120 1.00 93.69 90 THR A O 1
ATOM 682 N N . MET A 1 91 ? -0.310 7.798 3.473 1.00 92.62 91 MET A N 1
ATOM 683 C CA . MET A 1 91 ? -1.723 7.417 3.575 1.00 92.62 91 MET A CA 1
ATOM 684 C C . MET A 1 91 ? -2.044 6.804 4.938 1.00 92.62 91 MET A C 1
ATOM 686 O O . MET A 1 91 ? -3.045 7.177 5.545 1.00 92.62 91 MET A O 1
ATOM 690 N N . ASN A 1 92 ? -1.181 5.921 5.445 1.00 92.38 92 ASN A N 1
ATOM 691 C CA . ASN A 1 92 ? -1.315 5.308 6.764 1.00 92.38 92 ASN A CA 1
ATOM 692 C C . ASN A 1 92 ? -1.398 6.357 7.880 1.00 92.38 92 ASN A C 1
ATOM 694 O O . ASN A 1 92 ? -2.302 6.297 8.712 1.00 92.38 92 ASN A O 1
ATOM 698 N N . VAL A 1 93 ? -0.494 7.344 7.876 1.00 93.50 93 VAL A N 1
ATOM 699 C CA . VAL A 1 93 ? -0.482 8.438 8.864 1.00 93.50 93 VAL A CA 1
ATOM 700 C C . VAL A 1 93 ? -1.765 9.266 8.787 1.00 93.50 93 VAL A C 1
ATOM 702 O O . VAL A 1 93 ? -2.388 9.529 9.818 1.00 93.50 93 VAL A O 1
ATOM 705 N N . LYS A 1 94 ? -2.188 9.648 7.576 1.00 93.12 94 LYS A N 1
ATOM 706 C CA . LYS A 1 94 ? -3.397 10.457 7.373 1.00 93.12 94 LYS A CA 1
ATOM 707 C C . LYS A 1 94 ? -4.655 9.709 7.815 1.00 93.12 94 LYS A C 1
ATOM 709 O O . LYS A 1 94 ? -5.430 10.231 8.609 1.00 93.12 94 LYS A O 1
ATOM 714 N N . ILE A 1 95 ? -4.828 8.473 7.352 1.00 92.25 95 ILE A N 1
ATOM 715 C CA . ILE A 1 95 ? -5.997 7.651 7.680 1.00 92.25 95 ILE A CA 1
ATOM 716 C C . ILE A 1 95 ? -6.038 7.352 9.174 1.00 92.25 95 ILE A C 1
ATOM 718 O O . ILE A 1 95 ? -7.104 7.416 9.776 1.00 92.25 95 ILE A O 1
ATOM 722 N N . ARG A 1 96 ? -4.890 7.098 9.810 1.00 91.81 96 ARG A N 1
ATOM 723 C CA . ARG A 1 96 ? -4.822 6.947 11.265 1.00 91.81 96 ARG A CA 1
ATOM 724 C C . ARG A 1 96 ? -5.327 8.196 11.986 1.00 91.81 96 ARG A C 1
ATOM 726 O O . ARG A 1 96 ? -6.100 8.064 12.931 1.00 91.81 96 ARG A O 1
ATOM 733 N N . ALA A 1 97 ? -4.910 9.387 11.559 1.00 91.62 97 ALA A N 1
ATOM 734 C CA . ALA A 1 97 ? -5.377 10.638 12.153 1.00 91.62 97 ALA A CA 1
ATOM 735 C C . ALA A 1 97 ? -6.898 10.817 11.988 1.00 91.62 97 ALA A C 1
ATOM 737 O O . ALA A 1 97 ? -7.586 11.118 12.964 1.00 91.62 97 ALA A O 1
ATOM 738 N N . ASP A 1 98 ? -7.425 10.554 10.789 1.00 90.81 98 ASP A N 1
ATOM 739 C CA . ASP A 1 98 ? -8.858 10.650 10.494 1.00 90.81 98 ASP A CA 1
ATOM 740 C C . ASP A 1 98 ? -9.677 9.644 11.325 1.00 90.81 98 ASP A C 1
ATOM 742 O O . ASP A 1 98 ? -10.708 9.996 11.905 1.00 90.81 98 ASP A O 1
ATOM 746 N N . LEU A 1 99 ? -9.192 8.406 11.456 1.00 89.62 99 LEU A N 1
ATOM 747 C CA . LEU A 1 99 ? -9.835 7.368 12.263 1.00 89.62 99 LEU A CA 1
ATOM 748 C C . LEU A 1 99 ? -9.799 7.689 13.758 1.00 89.62 99 LEU A C 1
ATOM 750 O O . LEU A 1 99 ? -10.796 7.472 14.438 1.00 89.62 99 LEU A O 1
ATOM 754 N N . LEU A 1 100 ? -8.695 8.231 14.281 1.00 88.69 100 LEU A N 1
ATOM 755 C CA . LEU A 1 100 ? -8.615 8.665 15.680 1.00 88.69 100 LEU A CA 1
ATOM 756 C C . LEU A 1 100 ? -9.583 9.819 15.966 1.00 88.69 100 LEU A C 1
ATOM 758 O O . LEU A 1 100 ? -10.265 9.812 16.991 1.00 88.69 100 LEU A O 1
ATOM 762 N N . ALA A 1 101 ? -9.694 10.780 15.046 1.00 89.44 101 ALA A N 1
ATOM 763 C CA . ALA A 1 101 ? -10.654 11.873 15.156 1.00 89.44 101 ALA A CA 1
ATOM 764 C C . ALA A 1 101 ? -12.110 11.377 15.096 1.00 89.44 101 ALA A C 1
ATOM 766 O O . ALA A 1 101 ? -12.970 11.911 15.799 1.00 89.44 101 ALA A O 1
ATOM 767 N N . ALA A 1 102 ? -12.397 10.358 14.281 1.00 87.12 102 ALA A N 1
ATOM 768 C CA . ALA A 1 102 ? -13.710 9.722 14.218 1.00 87.12 102 ALA A CA 1
ATOM 769 C C . ALA A 1 102 ? -14.018 8.908 15.487 1.00 87.12 102 ALA A C 1
ATOM 771 O O . ALA A 1 102 ? -15.088 9.070 16.073 1.00 87.12 102 ALA A O 1
ATOM 772 N N . ALA A 1 103 ? -13.062 8.106 15.961 1.00 84.62 103 ALA A N 1
ATOM 773 C CA . ALA A 1 103 ? -13.196 7.298 17.169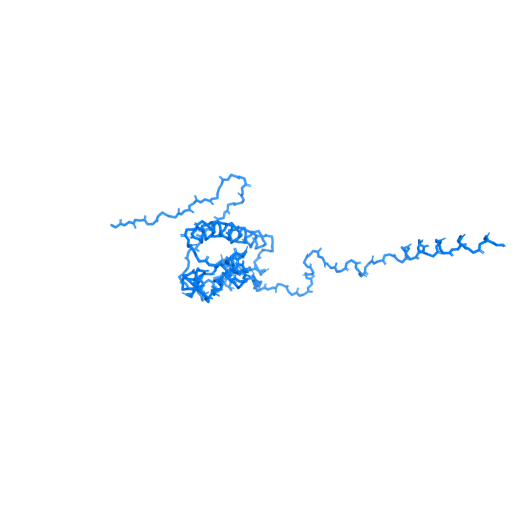 1.00 84.62 103 ALA A CA 1
ATOM 774 C C . A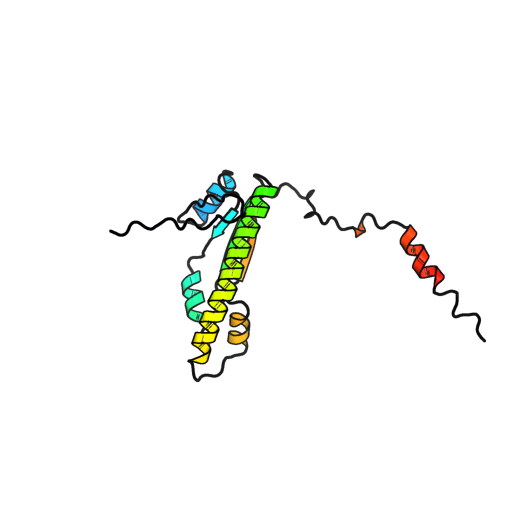LA A 1 103 ? -13.415 8.163 18.419 1.00 84.62 103 ALA A C 1
ATOM 776 O O . ALA A 1 103 ? -14.247 7.823 19.253 1.00 84.62 103 ALA A O 1
ATOM 777 N N . GLY A 1 104 ? -12.751 9.321 18.526 1.00 82.06 104 GLY A N 1
ATOM 778 C CA . GLY A 1 104 ? -12.957 10.267 19.631 1.00 82.06 104 GLY A CA 1
ATOM 779 C C . GLY A 1 104 ? -14.371 10.862 19.704 1.00 82.06 104 GLY A C 1
ATOM 780 O O . GLY A 1 104 ? -14.776 11.347 20.758 1.00 82.06 104 GLY A O 1
ATOM 781 N N . LYS A 1 105 ? -15.144 10.810 18.610 1.00 82.69 105 LYS A N 1
ATOM 782 C CA . LYS A 1 105 ? -16.561 11.215 18.584 1.00 82.69 105 LYS A CA 1
ATOM 783 C C . LYS A 1 105 ? -17.507 10.085 18.996 1.00 82.69 105 LYS A C 1
ATOM 785 O O . LYS A 1 105 ? -18.674 10.351 19.274 1.00 82.69 105 LYS A O 1
ATOM 790 N N . GLN A 1 106 ? -17.038 8.837 19.032 1.00 73.56 106 GLN A N 1
ATOM 791 C CA . GLN A 1 106 ? -17.818 7.697 19.508 1.00 73.56 106 GLN A CA 1
ATOM 792 C C . GLN A 1 106 ? -17.677 7.577 21.031 1.00 73.56 106 GLN A C 1
ATOM 794 O O . GLN A 1 106 ? -16.585 7.420 21.560 1.00 73.56 106 GLN A O 1
ATOM 799 N N . SER A 1 107 ? -18.796 7.583 21.757 1.00 62.25 107 SER A N 1
ATOM 800 C CA . SER A 1 107 ? -18.835 7.446 23.226 1.00 62.25 107 SER A CA 1
ATOM 801 C C . SER A 1 107 ? -18.562 6.015 23.737 1.00 62.25 107 SER A C 1
ATOM 803 O O . SER A 1 107 ? -18.834 5.708 24.897 1.00 62.25 107 SER A O 1
ATOM 805 N N . GLY A 1 108 ? -18.083 5.117 22.868 1.00 68.38 108 GLY A N 1
ATOM 806 C CA . GLY A 1 108 ? -17.858 3.698 23.150 1.00 68.38 108 GLY A CA 1
ATOM 807 C C . GLY A 1 108 ? -16.410 3.382 23.535 1.00 68.38 108 GLY A C 1
ATOM 808 O O . GLY A 1 108 ? -15.482 4.113 23.199 1.00 68.38 108 GLY A O 1
ATOM 809 N N . LYS A 1 109 ? -16.202 2.264 24.239 1.00 72.31 109 LYS A N 1
ATOM 810 C CA . LYS A 1 109 ? -14.861 1.770 24.585 1.00 72.31 109 LYS A CA 1
ATOM 811 C C . LYS A 1 109 ? -14.185 1.200 23.333 1.00 72.31 109 LYS A C 1
ATOM 813 O O . LYS A 1 109 ? -14.741 0.308 22.701 1.00 72.31 109 LYS A O 1
ATOM 818 N N . VAL A 1 110 ? -12.983 1.676 23.009 1.00 79.38 110 VAL A N 1
ATOM 819 C CA . VAL A 1 110 ? -12.137 1.084 21.960 1.00 79.38 110 VAL A CA 1
ATOM 820 C C . VAL A 1 110 ? -11.599 -0.256 22.464 1.00 79.38 110 VAL A C 1
ATOM 822 O O . VAL A 1 110 ? -10.991 -0.323 23.533 1.00 79.38 110 VAL A O 1
ATOM 825 N N . THR A 1 111 ? -11.840 -1.331 21.717 1.00 83.44 111 THR A N 1
ATOM 826 C CA . THR A 1 111 ? -11.297 -2.663 22.027 1.00 83.44 111 THR A CA 1
ATOM 827 C C . THR A 1 111 ? -9.795 -2.732 21.737 1.00 83.44 111 THR A C 1
ATOM 829 O O . THR A 1 111 ? -9.259 -1.948 20.953 1.00 83.44 111 THR A O 1
ATOM 832 N N . VAL A 1 112 ? -9.095 -3.706 22.328 1.00 83.31 112 VAL A N 1
ATOM 833 C CA . VAL A 1 112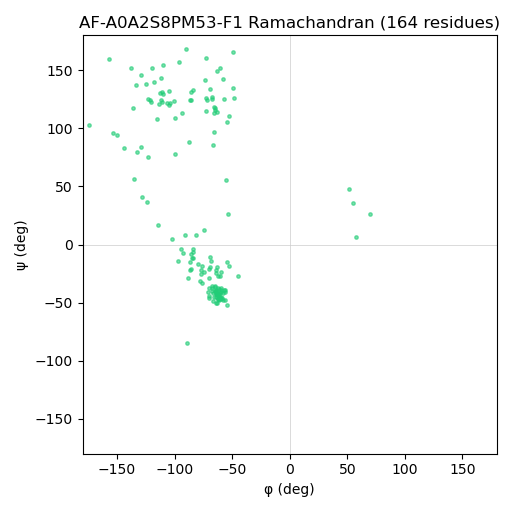 ? -7.655 -3.926 22.083 1.00 83.31 112 VAL A CA 1
ATOM 834 C C . VAL A 1 112 ? -7.381 -4.220 20.602 1.00 83.31 112 VAL A C 1
ATOM 836 O O . VAL A 1 112 ? -6.405 -3.730 20.038 1.00 83.31 112 VAL A O 1
ATOM 839 N N . GLN A 1 113 ? -8.274 -4.965 19.948 1.00 81.81 113 GLN A N 1
ATOM 840 C CA . GLN A 1 113 ? -8.195 -5.301 18.528 1.00 81.81 113 GLN A CA 1
ATOM 841 C C . GLN A 1 113 ? -8.347 -4.054 17.647 1.00 81.81 113 GLN A C 1
ATOM 843 O O . GLN A 1 113 ? -7.538 -3.840 16.748 1.00 81.81 113 GLN A O 1
ATOM 848 N N . GLN A 1 114 ? -9.318 -3.185 17.944 1.00 83.44 114 GLN A N 1
ATOM 849 C CA . GLN A 1 114 ? -9.462 -1.896 17.257 1.00 83.44 114 GLN A CA 1
ATOM 850 C C . GLN A 1 114 ? -8.245 -0.999 17.475 1.00 83.44 114 GLN A C 1
ATOM 852 O O . GLN A 1 114 ? -7.719 -0.452 16.513 1.00 83.44 114 GLN A O 1
ATOM 857 N N . ALA A 1 115 ? -7.734 -0.897 18.704 1.00 85.75 115 ALA A N 1
ATOM 85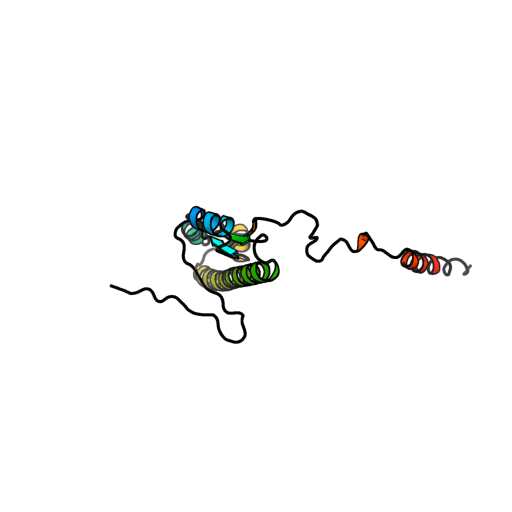8 C CA . ALA A 1 115 ? -6.533 -0.115 18.991 1.00 85.75 115 ALA A CA 1
ATOM 859 C C . ALA A 1 115 ? -5.306 -0.618 18.206 1.00 85.75 115 ALA A C 1
ATOM 861 O O . ALA A 1 115 ? -4.528 0.189 17.695 1.00 85.75 115 ALA A O 1
ATOM 862 N N . SER A 1 116 ? -5.158 -1.940 18.066 1.00 86.44 116 SER A N 1
ATOM 863 C CA . SER A 1 116 ? -4.075 -2.551 17.292 1.00 86.44 116 SER A CA 1
ATOM 864 C C . SER A 1 116 ? -4.161 -2.208 15.804 1.00 86.44 116 SER A C 1
ATOM 866 O O . SER A 1 116 ? -3.149 -1.818 15.224 1.00 86.44 116 SER A O 1
ATOM 868 N N . VAL A 1 117 ? -5.347 -2.296 15.192 1.00 88.94 117 VAL A N 1
ATOM 869 C CA . VAL A 1 117 ? -5.520 -1.954 13.771 1.00 88.94 117 VAL A CA 1
ATOM 870 C C . VAL A 1 117 ? -5.373 -0.445 13.544 1.00 88.94 117 VAL A C 1
ATOM 872 O O . VAL A 1 117 ? -4.747 -0.027 12.577 1.00 88.94 117 VAL A O 1
ATOM 875 N N . LEU A 1 118 ? -5.853 0.397 14.461 1.00 87.25 118 LEU A N 1
ATOM 876 C CA . LEU A 1 118 ? -5.710 1.856 14.372 1.00 87.25 118 LEU A CA 1
ATOM 877 C C . LEU A 1 118 ? -4.251 2.336 14.431 1.00 87.25 118 LEU A C 1
ATOM 879 O O . LEU A 1 118 ? -3.946 3.418 13.929 1.00 87.25 118 LEU A O 1
ATOM 883 N N . ALA A 1 119 ? -3.338 1.564 15.030 1.00 86.88 119 ALA A N 1
ATOM 884 C CA . ALA A 1 119 ? -1.920 1.919 15.076 1.00 86.88 119 ALA A CA 1
ATOM 885 C C . ALA A 1 119 ? -1.275 1.935 13.677 1.00 86.88 119 ALA A C 1
ATOM 887 O O . ALA A 1 119 ? -0.433 2.796 13.402 1.00 86.88 119 ALA A O 1
ATOM 888 N N . ALA A 1 120 ? -1.704 1.023 12.802 1.00 89.00 120 ALA A N 1
ATOM 889 C CA . ALA A 1 120 ? -1.276 0.904 11.413 1.00 89.00 120 ALA A CA 1
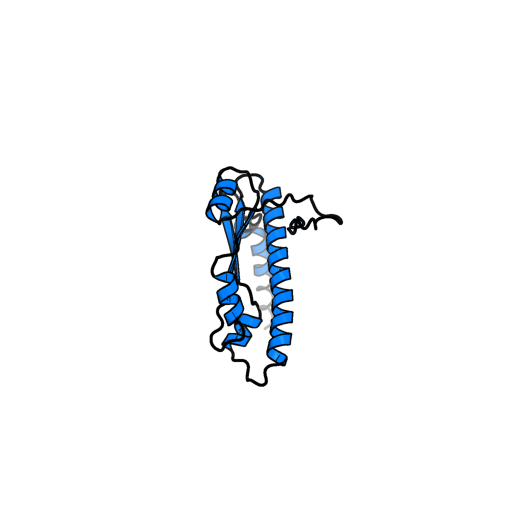ATOM 890 C C . ALA A 1 120 ? -2.485 0.476 10.557 1.00 89.00 120 ALA A C 1
ATOM 892 O O . ALA A 1 120 ? -2.679 -0.714 10.328 1.00 89.00 120 ALA A O 1
ATOM 893 N N . PRO A 1 121 ? -3.347 1.411 10.126 1.00 90.38 121 PRO A N 1
ATOM 894 C CA . PRO A 1 121 ? -4.649 1.073 9.552 1.00 90.38 121 PRO A CA 1
ATOM 895 C C . PRO A 1 121 ? -4.580 0.398 8.180 1.00 90.38 121 PRO A C 1
ATOM 897 O O . PRO A 1 121 ? -5.550 -0.238 7.793 1.00 90.38 121 PRO A O 1
ATOM 900 N N . ILE A 1 122 ? -3.471 0.511 7.449 1.00 93.94 122 ILE A N 1
ATOM 901 C CA . ILE A 1 122 ? -3.259 -0.135 6.152 1.00 93.94 122 ILE A CA 1
ATOM 902 C C . ILE A 1 122 ? -2.031 -1.043 6.228 1.00 93.94 122 ILE A C 1
ATOM 904 O O . ILE A 1 122 ? -0.919 -0.587 6.512 1.00 93.94 122 ILE A O 1
ATOM 908 N N . ALA A 1 123 ? -2.217 -2.319 5.901 1.00 93.56 123 ALA A N 1
ATOM 909 C CA . ALA A 1 123 ? -1.127 -3.253 5.661 1.00 93.56 123 ALA A CA 1
ATOM 910 C C . ALA A 1 123 ? -0.459 -2.964 4.312 1.00 93.56 123 ALA A C 1
ATOM 912 O O . ALA A 1 123 ? -1.133 -2.696 3.316 1.00 93.56 123 ALA A O 1
ATOM 913 N N . LYS A 1 124 ? 0.866 -3.088 4.261 1.00 92.88 124 LYS A N 1
ATOM 914 C CA . LYS A 1 124 ? 1.636 -3.029 3.016 1.00 92.88 124 LYS A CA 1
ATOM 915 C C . LYS A 1 124 ? 2.259 -4.385 2.713 1.00 92.88 124 LYS A C 1
ATOM 917 O O . LYS A 1 124 ? 2.893 -4.976 3.582 1.00 92.88 124 LYS A O 1
ATOM 922 N N . ASP A 1 125 ? 2.068 -4.858 1.490 1.00 93.56 125 ASP A N 1
ATOM 923 C CA . ASP A 1 125 ? 2.690 -6.066 0.947 1.00 93.56 125 ASP A CA 1
ATOM 924 C C . ASP A 1 125 ? 3.602 -5.658 -0.207 1.00 93.56 125 ASP A C 1
ATOM 926 O O . ASP A 1 125 ? 3.124 -5.222 -1.252 1.00 93.56 125 ASP A O 1
ATOM 930 N N . VAL A 1 126 ? 4.913 -5.726 0.009 1.00 93.69 126 VAL A N 1
ATOM 931 C CA . VAL A 1 126 ? 5.913 -5.342 -0.991 1.00 93.69 126 VAL A CA 1
ATOM 932 C C . VAL A 1 126 ? 6.500 -6.610 -1.589 1.00 93.69 126 VAL A C 1
ATOM 934 O O . VAL A 1 126 ? 7.059 -7.436 -0.870 1.00 93.69 126 VAL A O 1
ATOM 937 N N . LYS A 1 127 ? 6.383 -6.752 -2.907 1.00 92.81 127 LYS A N 1
ATOM 938 C CA . LYS A 1 127 ? 6.851 -7.908 -3.665 1.00 92.81 127 LYS A CA 1
ATOM 939 C C . LYS A 1 127 ? 7.815 -7.474 -4.748 1.00 92.81 127 LYS A C 1
ATOM 941 O O . LYS A 1 127 ? 7.489 -6.656 -5.607 1.00 92.81 127 LYS A O 1
ATOM 946 N N . ASN A 1 128 ? 8.990 -8.075 -4.736 1.00 91.44 128 ASN A N 1
ATOM 947 C CA . ASN A 1 128 ? 9.928 -7.941 -5.830 1.00 91.44 128 ASN A CA 1
ATOM 948 C C . ASN A 1 128 ? 9.547 -8.957 -6.910 1.00 91.44 128 ASN A C 1
ATOM 950 O O . ASN A 1 128 ? 9.265 -10.118 -6.620 1.00 91.44 128 ASN A O 1
ATOM 954 N N . VAL A 1 129 ? 9.493 -8.497 -8.156 1.00 90.75 129 VAL A N 1
ATOM 955 C CA . VAL A 1 129 ? 9.210 -9.324 -9.331 1.00 90.75 129 VAL A CA 1
ATOM 956 C C . VAL A 1 129 ? 10.392 -9.248 -10.286 1.00 90.75 129 VAL A C 1
ATOM 958 O O . VAL A 1 129 ? 11.118 -8.251 -10.297 1.00 90.75 129 VAL A O 1
ATOM 961 N N . HIS A 1 130 ? 10.590 -10.311 -11.068 1.00 87.00 130 HIS A N 1
ATOM 962 C CA . HIS A 1 130 ? 11.728 -10.451 -11.985 1.00 87.00 130 HIS A CA 1
ATOM 963 C C . HIS A 1 130 ? 13.071 -10.194 -11.299 1.00 87.00 130 HIS A C 1
ATOM 965 O O . HIS A 1 130 ? 13.898 -9.424 -11.786 1.00 87.00 130 HIS A O 1
ATOM 971 N N . GLU A 1 131 ? 13.277 -10.813 -10.136 1.00 78.19 131 GLU A N 1
ATOM 972 C CA . GLU A 1 131 ? 14.557 -10.729 -9.441 1.00 78.19 131 GLU A CA 1
ATOM 973 C C . GLU A 1 131 ? 15.676 -11.218 -10.363 1.00 78.19 131 GLU A C 1
ATOM 975 O O . GLU A 1 131 ? 15.641 -12.328 -10.899 1.00 78.19 131 GLU A O 1
ATOM 980 N N . THR A 1 132 ? 16.684 -10.372 -10.558 1.00 63.81 132 THR A N 1
ATOM 981 C CA . THR A 1 132 ? 17.949 -10.833 -11.119 1.00 63.81 132 THR A CA 1
ATOM 982 C C . THR A 1 132 ? 18.563 -11.757 -10.062 1.00 63.81 132 THR A C 1
ATOM 984 O O . THR A 1 132 ? 18.560 -11.416 -8.884 1.00 63.81 132 THR A O 1
ATOM 987 N N . GLY A 1 133 ? 18.938 -12.984 -10.449 1.00 53.38 133 GLY A N 1
ATOM 988 C CA . GLY A 1 133 ? 19.186 -14.105 -9.527 1.00 53.38 133 GLY A CA 1
ATOM 989 C C . GLY A 1 133 ? 20.097 -13.801 -8.324 1.00 53.38 133 GLY A C 1
ATOM 990 O O . GLY A 1 133 ? 20.822 -12.814 -8.311 1.00 53.38 133 GLY A O 1
ATOM 991 N N . THR A 1 134 ? 20.081 -14.702 -7.333 1.00 48.88 134 THR A N 1
ATOM 992 C CA . THR A 1 134 ? 20.583 -14.628 -5.935 1.00 48.88 134 THR A CA 1
ATOM 993 C C . THR A 1 134 ? 22.052 -14.218 -5.674 1.00 48.88 134 THR A C 1
ATOM 995 O O . THR A 1 134 ? 22.620 -14.572 -4.643 1.00 48.88 134 THR A O 1
ATOM 998 N N . HIS A 1 135 ? 22.698 -13.452 -6.548 1.00 49.91 135 HIS A N 1
ATOM 999 C CA . HIS A 1 135 ? 24.000 -12.819 -6.318 1.00 49.91 135 HIS A CA 1
ATOM 1000 C C . HIS A 1 135 ? 23.892 -11.377 -5.809 1.00 49.91 135 HIS A C 1
ATOM 1002 O O . HIS A 1 135 ? 24.904 -10.770 -5.467 1.00 49.91 135 HIS A O 1
ATOM 1008 N N . THR A 1 136 ? 22.684 -10.823 -5.707 1.00 52.28 136 THR A N 1
ATOM 1009 C CA . THR A 1 136 ? 22.451 -9.520 -5.085 1.00 52.28 136 THR A CA 1
ATOM 1010 C C . THR A 1 136 ? 21.943 -9.725 -3.667 1.00 52.28 136 THR A C 1
ATOM 1012 O O . THR A 1 136 ? 20.761 -9.568 -3.363 1.00 52.28 136 THR A O 1
ATOM 1015 N N . ALA A 1 137 ? 22.862 -10.046 -2.759 1.00 45.88 137 ALA A N 1
ATOM 1016 C CA . ALA A 1 137 ? 22.677 -9.591 -1.393 1.00 45.88 137 ALA A CA 1
ATOM 1017 C C . ALA A 1 137 ? 22.344 -8.095 -1.473 1.00 45.88 137 ALA A C 1
ATOM 1019 O O . ALA A 1 137 ? 23.058 -7.367 -2.154 1.00 45.88 137 ALA A O 1
ATOM 1020 N N . ASN A 1 138 ? 21.238 -7.677 -0.865 1.00 48.22 138 ASN A N 1
ATOM 1021 C CA . ASN A 1 138 ? 20.633 -6.339 -0.873 1.00 48.22 138 ASN A CA 1
ATOM 1022 C C . ASN A 1 138 ? 21.588 -5.202 -0.412 1.00 48.22 138 ASN A C 1
ATOM 1024 O O . ASN A 1 138 ? 21.342 -4.550 0.596 1.00 48.22 138 ASN A O 1
ATOM 1028 N N . GLY A 1 139 ? 22.758 -5.041 -1.036 1.00 50.28 139 GLY A N 1
ATOM 1029 C CA . GLY A 1 139 ? 23.891 -4.275 -0.508 1.00 50.28 139 GLY A CA 1
ATOM 1030 C C . GLY A 1 139 ? 24.401 -4.747 0.861 1.00 50.28 139 GLY A C 1
ATOM 1031 O O . GLY A 1 139 ? 25.261 -4.095 1.439 1.00 50.28 139 GLY A O 1
ATOM 1032 N N . ASN A 1 140 ? 23.882 -5.859 1.390 1.00 52.50 140 ASN A N 1
ATOM 1033 C CA . ASN A 1 140 ? 24.155 -6.350 2.735 1.00 52.50 140 ASN A CA 1
ATOM 1034 C C . ASN A 1 140 ? 24.424 -7.858 2.691 1.00 52.50 140 ASN A C 1
ATOM 1036 O O . ASN A 1 140 ? 23.732 -8.656 3.325 1.00 52.50 140 ASN A O 1
ATOM 1040 N N . ALA A 1 141 ? 25.415 -8.269 1.888 1.00 50.91 141 ALA A N 1
ATOM 1041 C CA . ALA A 1 141 ? 26.034 -9.573 2.110 1.00 50.91 141 ALA A CA 1
ATOM 1042 C C . ALA A 1 141 ? 26.387 -9.630 3.601 1.00 50.91 141 ALA A C 1
ATOM 1044 O O . ALA A 1 141 ? 26.877 -8.616 4.108 1.00 50.91 141 ALA A O 1
ATOM 1045 N N . PRO A 1 142 ? 26.113 -10.730 4.326 1.00 47.53 142 PRO A N 1
ATOM 1046 C CA . PRO A 1 142 ? 26.499 -10.803 5.721 1.00 47.53 142 PRO A CA 1
ATOM 1047 C C . PRO A 1 142 ? 27.987 -10.468 5.799 1.00 47.53 142 PRO A C 1
ATOM 1049 O O . PRO A 1 142 ? 28.828 -11.248 5.353 1.00 47.53 142 PRO A O 1
ATOM 1052 N N . VAL A 1 143 ? 28.326 -9.305 6.366 1.00 53.62 143 VAL A N 1
ATOM 1053 C CA . VAL A 1 143 ? 29.714 -8.926 6.683 1.00 53.62 143 VAL A CA 1
ATOM 1054 C C . VAL A 1 143 ? 30.366 -10.015 7.557 1.00 53.62 143 VAL A C 1
ATOM 1056 O O . VAL A 1 143 ? 31.585 -10.124 7.627 1.00 53.62 143 VAL A O 1
ATOM 1059 N N . SER A 1 144 ? 29.554 -10.910 8.133 1.00 56.25 144 SER A N 1
ATOM 1060 C CA . SER A 1 144 ? 29.929 -12.205 8.699 1.00 56.25 144 SER A CA 1
ATOM 1061 C C . SER A 1 144 ? 30.885 -13.051 7.846 1.00 56.25 144 SER A C 1
ATOM 1063 O O . SER A 1 144 ? 31.620 -13.838 8.428 1.00 56.25 144 SER A O 1
ATOM 1065 N N . LEU A 1 145 ? 30.922 -12.916 6.514 1.00 62.16 145 LEU A N 1
ATOM 1066 C CA . LEU A 1 145 ? 31.821 -13.720 5.667 1.00 62.16 145 LEU A CA 1
ATOM 1067 C C . LEU A 1 145 ? 33.238 -13.144 5.522 1.00 62.16 145 LEU A C 1
ATOM 1069 O O . LEU A 1 145 ? 34.133 -13.851 5.070 1.00 62.16 145 LEU A O 1
ATOM 1073 N N . PHE A 1 146 ? 33.467 -11.901 5.953 1.00 63.47 146 PHE A N 1
ATOM 1074 C CA . PHE A 1 146 ? 34.793 -11.278 5.965 1.00 63.47 146 PHE A CA 1
ATOM 1075 C C . PHE A 1 146 ? 35.124 -10.698 7.336 1.00 63.47 146 PHE A C 1
ATOM 1077 O O . PHE A 1 146 ? 35.692 -9.613 7.426 1.00 63.47 146 PHE A O 1
ATOM 1084 N N . GLN A 1 147 ? 34.780 -11.407 8.415 1.00 68.62 147 GLN A N 1
ATOM 1085 C CA . GLN A 1 147 ? 35.321 -11.068 9.728 1.00 68.62 147 GLN A CA 1
ATOM 1086 C C . GLN A 1 147 ? 36.840 -11.263 9.681 1.00 68.62 147 GLN A C 1
ATOM 1088 O O . GLN A 1 147 ? 37.306 -12.396 9.528 1.00 68.62 147 GLN A O 1
ATOM 1093 N N . PRO A 1 148 ? 37.648 -10.199 9.800 1.00 69.88 148 PRO A N 1
ATOM 1094 C CA . PRO A 1 148 ? 39.080 -10.373 9.863 1.00 69.88 148 PRO A CA 1
ATOM 1095 C C . PRO A 1 148 ? 39.415 -11.069 11.187 1.00 69.88 148 PRO A C 1
ATOM 1097 O O . PRO A 1 148 ? 39.064 -10.581 12.263 1.00 69.88 148 PRO A O 1
ATOM 1100 N N . ILE A 1 149 ? 40.121 -12.197 11.112 1.00 68.69 149 ILE A N 1
ATOM 1101 C CA . ILE A 1 149 ? 40.537 -13.029 12.258 1.00 68.69 149 ILE A CA 1
ATOM 1102 C C . ILE A 1 149 ? 41.276 -12.209 13.347 1.00 68.69 149 ILE A C 1
ATOM 1104 O O . ILE A 1 149 ? 41.307 -12.605 14.511 1.00 68.69 149 ILE A O 1
ATOM 1108 N N . TRP A 1 150 ? 41.792 -11.017 13.022 1.00 64.62 150 TRP A N 1
ATOM 1109 C CA . TRP A 1 150 ? 42.449 -10.116 13.974 1.00 64.62 150 TRP A CA 1
ATOM 1110 C C . TRP A 1 150 ? 41.525 -9.483 15.032 1.00 64.62 150 TRP A C 1
ATOM 1112 O O . TRP A 1 150 ? 42.039 -9.001 16.034 1.00 64.62 150 TRP A O 1
ATOM 1122 N N . MET A 1 151 ? 40.191 -9.518 14.897 1.00 67.44 151 MET A N 1
ATOM 1123 C CA . MET A 1 151 ? 39.300 -9.056 15.983 1.00 67.44 151 MET A CA 1
ATOM 1124 C C . MET A 1 151 ? 39.171 -10.061 17.144 1.00 67.44 151 MET A C 1
ATOM 1126 O O . MET A 1 151 ? 38.802 -9.670 18.250 1.00 67.44 151 MET A O 1
ATOM 1130 N N . GLY A 1 152 ? 39.522 -11.337 16.942 1.00 60.69 152 GLY A N 1
ATOM 1131 C CA . GLY A 1 152 ? 39.501 -12.350 18.006 1.00 60.69 152 GLY A CA 1
ATOM 1132 C C . GLY A 1 152 ? 40.582 -12.158 19.081 1.00 60.69 152 GLY A C 1
ATOM 1133 O O . GLY A 1 152 ? 40.417 -12.630 20.204 1.00 60.69 152 GLY A O 1
ATOM 1134 N N . SER A 1 153 ? 41.669 -11.436 18.784 1.00 62.25 153 SER A N 1
ATOM 1135 C CA . SER A 1 153 ? 42.778 -11.230 19.728 1.00 62.25 153 SER A CA 1
ATOM 1136 C C . SER A 1 153 ? 42.511 -10.149 20.785 1.00 62.25 153 SER A C 1
ATOM 1138 O O . SER A 1 153 ? 43.173 -10.149 21.821 1.00 62.25 153 SER A O 1
ATOM 1140 N N . ILE A 1 154 ? 41.520 -9.270 20.592 1.00 64.75 154 ILE A N 1
ATOM 1141 C CA . ILE A 1 154 ? 41.207 -8.193 21.552 1.00 64.75 154 ILE A CA 1
ATOM 1142 C C . ILE A 1 154 ? 40.462 -8.739 22.782 1.00 64.75 154 ILE A C 1
ATOM 1144 O O . ILE A 1 154 ? 40.687 -8.274 23.898 1.00 64.75 154 ILE A O 1
ATOM 1148 N N . LEU A 1 155 ? 39.630 -9.774 22.619 1.00 56.28 155 LEU A N 1
ATOM 1149 C CA . LEU A 1 155 ? 38.879 -10.362 23.737 1.00 56.28 155 LEU A CA 1
ATOM 1150 C C . LEU A 1 155 ? 39.737 -11.267 24.639 1.00 56.28 155 LEU A C 1
ATOM 1152 O O . LEU A 1 155 ? 39.445 -11.387 25.826 1.00 56.28 155 LEU A O 1
ATOM 1156 N N . ALA A 1 156 ? 40.827 -11.851 24.129 1.00 54.47 156 ALA A N 1
ATOM 1157 C CA . ALA A 1 156 ? 41.719 -12.701 24.927 1.00 54.47 156 ALA A CA 1
ATOM 1158 C C . ALA A 1 156 ? 42.668 -11.907 25.850 1.00 54.47 156 ALA A C 1
ATOM 1160 O O . ALA A 1 156 ? 43.138 -12.441 26.852 1.00 54.47 156 ALA A O 1
ATOM 1161 N N . GLY A 1 157 ? 42.936 -10.630 25.554 1.00 55.41 157 GLY A N 1
ATOM 1162 C CA . GLY A 1 157 ? 43.817 -9.789 26.374 1.00 55.41 157 GLY A CA 1
ATOM 1163 C C . GLY A 1 157 ? 43.195 -9.318 27.693 1.00 55.41 157 GLY A C 1
ATOM 1164 O O . GLY A 1 157 ? 43.922 -9.034 28.643 1.00 55.41 157 GLY A O 1
ATOM 1165 N N . LEU A 1 158 ? 41.860 -9.260 27.784 1.00 52.34 158 LEU A N 1
ATOM 1166 C CA . LEU A 1 158 ? 41.171 -8.703 28.954 1.00 52.34 158 LEU A CA 1
ATOM 1167 C C . LEU A 1 158 ? 40.964 -9.724 30.091 1.00 52.34 158 LEU A C 1
ATOM 1169 O O . LEU A 1 158 ? 40.817 -9.326 31.243 1.00 52.34 158 L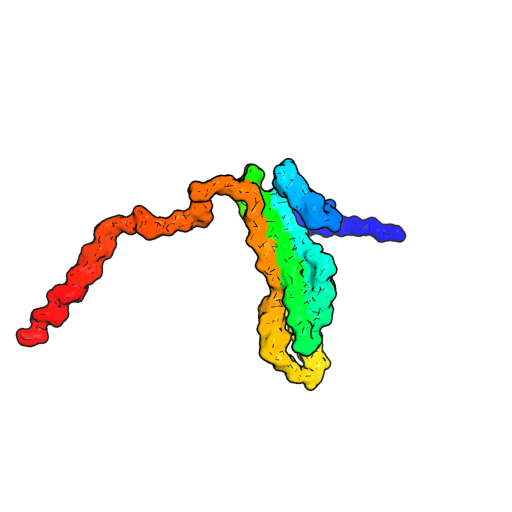EU A O 1
ATOM 1173 N N . CYS A 1 159 ? 41.009 -11.031 29.804 1.00 51.06 159 CYS A N 1
ATOM 1174 C CA . CYS A 1 159 ? 40.844 -12.080 30.823 1.00 51.06 159 CYS A CA 1
ATOM 1175 C C . CYS A 1 159 ? 42.127 -12.431 31.595 1.00 51.06 159 CYS A C 1
ATOM 1177 O O . CYS A 1 159 ? 42.054 -13.171 32.572 1.00 51.06 159 CYS A O 1
ATOM 1179 N N . SER A 1 160 ? 43.288 -11.886 31.220 1.00 52.00 160 SER A N 1
ATOM 1180 C CA . SER A 1 160 ? 44.565 -12.224 31.873 1.00 52.00 160 SER A CA 1
ATOM 1181 C C . SER A 1 160 ? 44.953 -11.292 33.029 1.00 52.00 160 SER A C 1
ATOM 1183 O O . SER A 1 160 ? 45.923 -11.574 33.724 1.00 52.00 160 SER A O 1
ATOM 1185 N N . ILE A 1 161 ? 44.221 -10.194 33.272 1.00 56.06 161 ILE A N 1
ATOM 1186 C CA . ILE A 1 161 ? 44.594 -9.192 34.296 1.00 56.06 161 ILE A CA 1
ATOM 1187 C C . ILE A 1 161 ? 43.851 -9.397 35.632 1.00 56.06 161 ILE A C 1
ATOM 1189 O O . ILE A 1 161 ? 44.292 -8.893 36.660 1.00 56.06 161 ILE A O 1
ATOM 1193 N N . SER A 1 162 ? 42.783 -10.202 35.693 1.00 51.75 162 SER A N 1
ATOM 1194 C CA . SER A 1 162 ? 42.046 -10.425 36.953 1.00 51.75 162 SER A CA 1
ATOM 1195 C C . SER A 1 162 ? 42.539 -11.609 37.799 1.00 51.75 162 SER A C 1
ATOM 1197 O O . SER A 1 162 ? 41.884 -11.947 38.779 1.00 51.75 162 SER A O 1
ATOM 1199 N N . SER A 1 163 ? 43.662 -12.251 37.452 1.00 53.66 163 SER A N 1
ATOM 1200 C CA . SER A 1 163 ? 44.183 -13.429 38.177 1.00 53.66 163 SER A CA 1
ATOM 1201 C C . SER A 1 163 ? 45.527 -13.203 38.893 1.00 53.66 163 SER A C 1
ATOM 1203 O O . SER A 1 163 ? 46.177 -14.177 39.266 1.00 53.66 163 SER A O 1
ATOM 1205 N N . SER A 1 164 ? 45.964 -11.956 39.117 1.00 53.75 164 SER A N 1
ATOM 1206 C CA . SER A 1 164 ? 47.188 -11.665 39.896 1.00 53.75 164 SER A CA 1
ATOM 1207 C C . SER A 1 164 ? 46.964 -10.722 41.087 1.00 53.75 164 SER A C 1
ATOM 1209 O O . SER A 1 164 ? 47.814 -9.884 41.389 1.00 53.75 164 SER A O 1
ATOM 1211 N N . ALA A 1 165 ? 45.822 -10.839 41.764 1.00 49.75 165 ALA A N 1
ATOM 1212 C CA . ALA A 1 165 ? 45.592 -10.183 43.049 1.00 49.75 165 ALA A CA 1
ATOM 1213 C C . ALA A 1 165 ? 44.990 -11.177 44.052 1.00 49.75 165 ALA A C 1
ATOM 1215 O O . ALA A 1 165 ? 43.780 -11.212 44.274 1.00 49.75 165 ALA A O 1
ATOM 1216 N N . SER A 1 166 ? 45.848 -12.018 44.627 1.00 45.28 166 SER A N 1
ATOM 1217 C CA . SER A 1 166 ? 45.710 -12.628 45.957 1.00 45.28 166 SER A CA 1
ATOM 1218 C C . SER A 1 166 ? 47.095 -13.016 46.452 1.00 45.28 166 SER A C 1
ATOM 1220 O O . SER A 1 166 ? 47.861 -13.563 45.627 1.00 45.28 166 SER A O 1
#

Solvent-accessible surface area (backbone atoms only — not comparable to full-atom values): 10268 Å² total; per-residue (Å²): 136,83,80,82,75,80,82,83,84,74,78,83,96,59,81,86,75,89,85,80,90,66,96,42,68,68,56,48,49,52,33,38,75,69,63,74,36,42,45,46,81,42,79,50,91,58,28,66,60,23,53,69,24,48,87,43,100,71,51,41,70,19,52,38,38,37,38,24,20,44,63,70,43,58,69,60,10,51,52,42,38,48,52,54,49,52,52,52,53,52,49,31,54,51,50,28,52,54,49,52,60,53,51,72,71,46,96,65,86,82,47,74,69,38,54,58,38,51,76,55,42,53,44,80,45,80,43,80,37,59,67,66,67,96,81,65,49,84,90,57,60,66,64,78,82,68,64,63,76,76,66,64,60,64,68,63,64,66,71,69,71,82,78,82,85,130